Protein AF-A0A8J4GQE4-F1 (afdb_monomer_lite)

Sequence (149 aa):
MATALVYNGGRQLNTNVSEQEFREAEKAYNALELTEVITPQTDVKIIEEMLGVAPGTFDDYAFHMKASPNSCCKGCRRELNWLDVCHTALKVPGHTREFILGTFEGEHGRVLAPPFRHLTCFNCNTVQDSRREHIVRGYNCKGYMCQGG

Structure (mmCIF, N/CA/C/O backbone):
data_AF-A0A8J4GQE4-F1
#
_entry.id   AF-A0A8J4GQE4-F1
#
loop_
_atom_site.group_PDB
_atom_site.id
_atom_site.type_symbol
_atom_site.label_atom_id
_atom_site.label_alt_id
_atom_site.label_comp_id
_atom_site.label_asym_id
_atom_site.label_entity_id
_atom_site.label_seq_id
_atom_site.pdbx_PDB_ins_code
_atom_site.Cartn_x
_atom_site.Cartn_y
_atom_site.Cartn_z
_atom_site.occupancy
_atom_site.B_iso_or_equiv
_atom_site.auth_seq_id
_atom_site.auth_comp_id
_atom_site.auth_asym_id
_atom_site.auth_atom_id
_atom_site.pdbx_PDB_model_num
ATOM 1 N N . MET A 1 1 ? 16.915 9.651 -25.283 1.00 26.58 1 MET A N 1
ATOM 2 C CA . MET A 1 1 ? 16.294 8.319 -25.443 1.00 26.58 1 MET A CA 1
ATOM 3 C C . MET A 1 1 ? 16.202 7.707 -24.057 1.00 26.58 1 MET A C 1
ATOM 5 O O . MET A 1 1 ? 17.231 7.589 -23.409 1.00 26.58 1 MET A O 1
ATOM 9 N N . ALA A 1 2 ? 14.988 7.466 -23.561 1.00 25.66 2 ALA A N 1
ATOM 10 C CA . ALA A 1 2 ? 14.751 6.989 -22.201 1.00 25.66 2 ALA A CA 1
ATOM 11 C C . ALA A 1 2 ? 15.112 5.501 -22.112 1.00 25.66 2 ALA A C 1
ATOM 13 O O . ALA A 1 2 ? 14.411 4.650 -22.658 1.00 25.66 2 ALA A O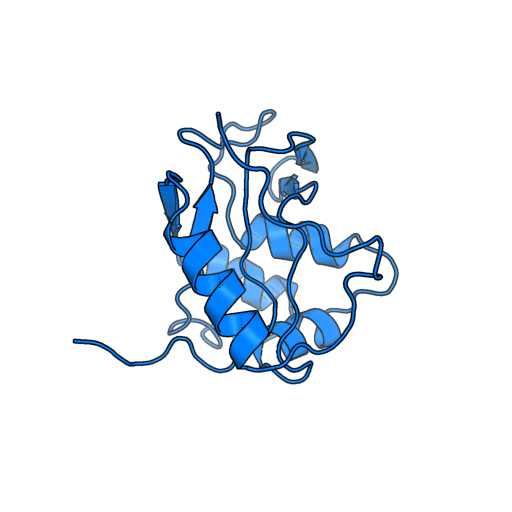 1
ATOM 14 N N . THR A 1 3 ? 16.246 5.208 -21.481 1.00 22.56 3 THR A N 1
ATOM 15 C CA . THR A 1 3 ? 16.713 3.845 -21.239 1.00 22.56 3 THR A CA 1
ATOM 16 C C . THR A 1 3 ? 15.742 3.167 -20.284 1.00 22.56 3 THR A C 1
ATOM 18 O O . THR A 1 3 ? 15.607 3.567 -19.129 1.00 22.56 3 THR A O 1
ATOM 21 N N . ALA A 1 4 ? 15.038 2.164 -20.807 1.00 24.20 4 ALA A N 1
ATOM 22 C CA . ALA A 1 4 ? 14.211 1.247 -20.049 1.00 24.20 4 ALA A CA 1
ATOM 23 C C . ALA A 1 4 ? 15.014 0.718 -18.854 1.00 24.20 4 ALA A C 1
ATOM 25 O O . ALA A 1 4 ? 16.070 0.107 -19.029 1.00 24.20 4 ALA A O 1
ATOM 26 N N . LEU A 1 5 ? 14.525 0.994 -17.646 1.00 28.64 5 LEU A N 1
ATOM 27 C CA . LEU A 1 5 ? 15.081 0.431 -16.426 1.00 28.64 5 LEU A CA 1
ATOM 28 C C . LEU A 1 5 ? 15.003 -1.093 -16.528 1.00 28.64 5 LEU A C 1
ATOM 30 O O . LEU A 1 5 ? 13.926 -1.672 -16.671 1.00 28.64 5 LEU A O 1
ATOM 34 N N . VAL A 1 6 ? 16.197 -1.675 -16.528 1.00 27.95 6 VAL A N 1
ATOM 35 C CA . VAL A 1 6 ? 16.573 -3.086 -16.507 1.00 27.95 6 VAL A CA 1
ATOM 36 C C . VAL A 1 6 ? 15.486 -3.967 -15.879 1.00 27.95 6 VAL A C 1
ATOM 38 O O . VAL A 1 6 ? 15.429 -4.160 -14.669 1.00 27.95 6 VAL A O 1
ATOM 41 N N . TYR A 1 7 ? 14.635 -4.548 -16.728 1.00 35.97 7 TYR A N 1
ATOM 42 C CA . TYR A 1 7 ? 13.938 -5.786 -16.401 1.00 35.97 7 TYR A CA 1
ATOM 43 C C . TYR A 1 7 ? 14.963 -6.900 -16.568 1.00 35.97 7 TYR A C 1
ATOM 45 O O . TYR A 1 7 ? 15.331 -7.258 -17.688 1.00 35.97 7 TYR A O 1
ATOM 53 N N . ASN A 1 8 ? 15.472 -7.413 -15.454 1.00 34.09 8 ASN A N 1
ATOM 54 C CA . ASN A 1 8 ? 16.465 -8.473 -15.465 1.00 34.09 8 ASN A CA 1
ATOM 55 C C . ASN A 1 8 ? 15.809 -9.802 -15.905 1.00 34.09 8 ASN A C 1
ATOM 57 O O . ASN A 1 8 ? 15.311 -10.579 -15.093 1.00 34.09 8 ASN A O 1
ATOM 61 N N . GLY A 1 9 ? 15.747 -10.026 -17.221 1.00 30.78 9 GLY A N 1
ATOM 62 C CA . GLY A 1 9 ? 15.786 -11.356 -17.839 1.00 30.78 9 GLY A CA 1
ATOM 63 C C . GLY A 1 9 ? 14.700 -12.369 -17.460 1.00 30.78 9 GLY A C 1
ATOM 64 O O . GLY A 1 9 ? 15.003 -13.555 -17.395 1.00 30.78 9 GLY A O 1
ATOM 65 N N . GLY A 1 10 ? 13.455 -11.957 -17.205 1.00 30.02 10 GLY A N 1
ATOM 66 C CA . GLY A 1 10 ? 12.355 -12.915 -17.007 1.00 30.02 10 GLY A CA 1
ATOM 67 C C . GLY A 1 10 ? 12.439 -13.746 -15.718 1.00 30.02 10 GLY A C 1
ATOM 68 O O . GLY A 1 10 ? 11.793 -14.789 -15.626 1.00 30.02 10 GLY A O 1
ATOM 69 N N . ARG A 1 11 ? 13.204 -13.304 -14.709 1.00 34.53 11 ARG A N 1
ATOM 70 C CA . ARG A 1 11 ? 13.188 -13.930 -13.379 1.00 34.53 11 ARG A CA 1
ATOM 71 C C . ARG A 1 11 ? 11.886 -13.607 -12.641 1.00 34.53 11 ARG A C 1
ATOM 73 O O . ARG A 1 11 ? 11.468 -12.455 -12.565 1.00 34.53 11 ARG A O 1
ATOM 80 N N . GLN A 1 12 ? 11.256 -14.647 -12.095 1.00 35.00 12 GLN A N 1
ATOM 81 C CA . GLN A 1 12 ? 10.099 -14.548 -11.205 1.00 35.00 12 GLN A CA 1
ATOM 82 C C . GLN A 1 12 ? 10.417 -13.613 -10.025 1.00 35.00 12 GLN A C 1
ATOM 84 O O . GLN A 1 12 ? 11.419 -13.789 -9.338 1.00 35.00 12 GLN A O 1
ATOM 89 N N . LEU A 1 13 ? 9.539 -12.638 -9.788 1.00 43.75 13 LEU A N 1
ATOM 90 C CA . LEU A 1 13 ? 9.683 -11.502 -8.861 1.00 43.75 13 LEU A CA 1
ATOM 91 C C . LEU A 1 13 ? 9.567 -11.870 -7.362 1.00 43.75 13 LEU A C 1
ATOM 93 O O . LEU A 1 13 ? 9.277 -11.014 -6.533 1.00 43.75 13 LEU A O 1
ATOM 97 N N . ASN A 1 14 ? 9.796 -13.140 -7.017 1.00 48.84 14 ASN A N 1
ATOM 98 C CA . ASN A 1 14 ? 9.625 -13.705 -5.675 1.00 48.84 14 ASN A CA 1
ATOM 99 C C . ASN A 1 14 ? 10.948 -14.263 -5.129 1.00 48.84 14 ASN A C 1
ATOM 101 O O . ASN A 1 14 ? 10.982 -15.343 -4.543 1.00 48.84 14 ASN A O 1
ATOM 105 N N . THR A 1 15 ? 12.061 -13.571 -5.360 1.00 54.50 15 THR A N 1
ATOM 106 C CA . THR A 1 15 ? 13.352 -13.954 -4.781 1.00 54.50 15 THR A CA 1
ATOM 107 C C . THR A 1 15 ? 13.843 -12.850 -3.869 1.00 54.50 15 THR A C 1
ATOM 109 O O . THR A 1 15 ? 13.855 -11.686 -4.268 1.00 54.50 15 THR A O 1
ATOM 112 N N . ASN A 1 16 ? 14.273 -13.233 -2.667 1.00 64.88 16 ASN A N 1
ATOM 113 C CA . ASN A 1 16 ? 15.075 -12.372 -1.810 1.00 64.88 16 ASN A CA 1
ATOM 114 C C . ASN A 1 16 ? 16.227 -11.779 -2.627 1.00 64.88 16 ASN A C 1
ATOM 116 O O . ASN A 1 16 ? 16.984 -12.524 -3.251 1.00 64.88 16 ASN A O 1
ATOM 120 N N . VAL A 1 17 ? 16.330 -10.453 -2.642 1.00 69.06 17 VAL A N 1
ATOM 121 C CA . VAL A 1 17 ? 17.426 -9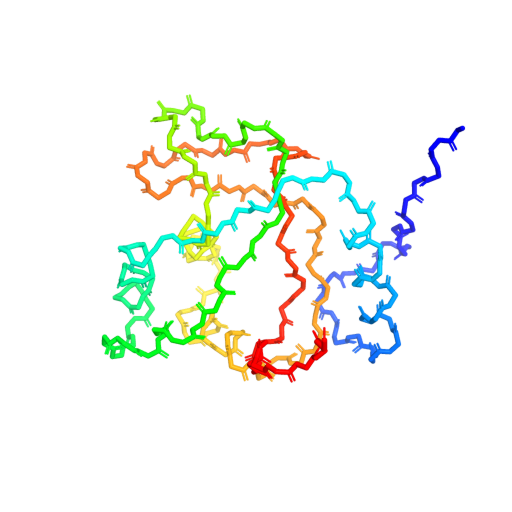.736 -3.293 1.00 69.06 17 VAL A CA 1
ATOM 122 C C . VAL A 1 17 ? 18.494 -9.363 -2.274 1.00 69.06 17 VAL A C 1
ATOM 124 O O . VAL A 1 17 ? 18.224 -9.201 -1.078 1.00 69.06 17 VAL A O 1
ATOM 127 N N . SER A 1 18 ? 19.725 -9.209 -2.748 1.00 79.94 18 SER A N 1
ATOM 128 C CA . SER A 1 18 ? 20.813 -8.673 -1.937 1.00 79.94 18 SER A CA 1
ATOM 129 C C . SER A 1 18 ? 20.534 -7.224 -1.514 1.00 79.94 18 SER A C 1
ATOM 131 O O . SER A 1 18 ? 19.728 -6.506 -2.110 1.00 79.94 18 SER A O 1
ATOM 133 N N . GLU A 1 19 ? 21.232 -6.756 -0.478 1.00 80.12 19 GLU A N 1
ATOM 134 C CA . GLU A 1 19 ? 21.146 -5.353 -0.059 1.00 80.12 19 GLU A CA 1
ATOM 135 C C . GLU A 1 19 ? 21.577 -4.390 -1.173 1.00 80.12 19 GLU A C 1
ATOM 137 O O . GLU A 1 19 ? 20.963 -3.338 -1.341 1.00 80.12 19 GLU A O 1
ATOM 142 N N . GLN A 1 20 ? 22.595 -4.758 -1.956 1.00 81.56 20 GLN A N 1
ATOM 143 C CA . GLN A 1 20 ? 23.059 -3.946 -3.075 1.00 81.56 20 GLN A CA 1
ATOM 144 C C . GLN A 1 20 ? 21.970 -3.799 -4.146 1.00 81.56 20 GLN A C 1
ATOM 146 O O . GLN A 1 20 ? 21.644 -2.675 -4.520 1.00 81.56 20 GLN A O 1
ATOM 151 N N . GLU A 1 21 ? 21.358 -4.905 -4.579 1.00 78.19 21 GLU A N 1
ATOM 152 C CA . GLU A 1 21 ? 20.256 -4.878 -5.553 1.00 78.19 21 GLU A CA 1
ATOM 153 C C . GLU A 1 21 ? 19.076 -4.041 -5.041 1.00 78.19 21 GLU A C 1
ATOM 155 O O . GLU A 1 21 ? 18.473 -3.272 -5.791 1.00 78.19 21 GLU A O 1
ATOM 160 N N . PHE A 1 22 ? 18.769 -4.135 -3.744 1.00 75.38 22 PHE A N 1
ATOM 161 C CA . PHE A 1 22 ? 17.719 -3.327 -3.132 1.00 75.38 22 PHE A CA 1
ATOM 162 C C . PHE A 1 22 ? 18.051 -1.828 -3.128 1.00 75.38 22 PHE A C 1
ATOM 164 O O . PHE A 1 22 ? 17.185 -1.019 -3.454 1.00 75.38 22 PHE A O 1
ATOM 171 N N . ARG A 1 23 ? 19.294 -1.446 -2.803 1.00 77.38 23 ARG A N 1
ATOM 172 C CA . ARG A 1 23 ? 19.761 -0.045 -2.836 1.00 77.38 23 ARG A CA 1
ATOM 173 C C . ARG A 1 23 ? 19.761 0.526 -4.255 1.00 77.38 23 ARG A C 1
ATOM 175 O O . ARG A 1 23 ? 19.406 1.686 -4.458 1.00 77.38 23 ARG A O 1
ATOM 182 N N . GLU A 1 24 ? 20.139 -0.271 -5.249 1.00 79.81 24 GLU A N 1
ATOM 183 C CA . GLU A 1 24 ? 20.103 0.135 -6.658 1.00 79.81 24 GLU A CA 1
ATOM 184 C C . GLU A 1 24 ? 18.662 0.365 -7.135 1.00 79.81 24 GLU A C 1
ATOM 186 O O . GLU A 1 24 ? 18.364 1.399 -7.743 1.00 79.81 24 GLU A O 1
ATOM 191 N N . ALA A 1 25 ? 17.748 -0.545 -6.790 1.00 74.94 25 ALA A N 1
ATOM 192 C CA . ALA A 1 25 ? 16.326 -0.390 -7.075 1.00 74.94 25 ALA A CA 1
ATOM 193 C C . ALA A 1 25 ? 15.710 0.809 -6.334 1.00 74.94 25 ALA A C 1
ATOM 195 O O . ALA A 1 25 ? 14.899 1.536 -6.906 1.00 74.94 25 ALA A O 1
ATOM 196 N N . GLU A 1 26 ? 16.123 1.061 -5.091 1.00 74.44 26 GLU A N 1
ATOM 197 C CA . GLU A 1 26 ? 15.723 2.243 -4.329 1.00 74.44 26 GLU A CA 1
ATOM 198 C C . GLU A 1 26 ? 16.182 3.532 -5.010 1.00 74.44 26 GLU A C 1
ATOM 200 O O . GLU A 1 26 ? 15.388 4.456 -5.181 1.00 74.44 26 GLU A O 1
ATOM 205 N N . LYS A 1 27 ? 17.444 3.602 -5.443 1.00 79.38 27 LYS A N 1
ATOM 206 C CA . LYS A 1 27 ? 17.955 4.766 -6.171 1.00 79.38 27 LYS A CA 1
ATOM 207 C C . LYS A 1 27 ? 17.145 5.014 -7.445 1.00 79.38 27 LYS A C 1
ATOM 209 O O . LYS A 1 27 ? 16.790 6.158 -7.723 1.00 79.38 27 LYS A O 1
ATOM 214 N N . ALA A 1 28 ? 16.822 3.955 -8.189 1.00 76.50 28 ALA A N 1
ATOM 215 C CA . ALA A 1 28 ? 15.985 4.047 -9.381 1.00 76.50 28 ALA A CA 1
ATOM 216 C C . ALA A 1 28 ? 14.566 4.537 -9.053 1.00 76.50 28 ALA A C 1
ATOM 218 O O . ALA A 1 28 ? 14.080 5.446 -9.716 1.00 76.50 28 ALA A O 1
ATOM 219 N N . TYR A 1 29 ? 13.933 3.998 -8.007 1.00 76.00 29 TYR A N 1
ATOM 220 C CA . TYR A 1 29 ? 12.617 4.424 -7.520 1.00 76.00 29 TYR A CA 1
ATOM 221 C C . TYR A 1 29 ? 12.606 5.896 -7.079 1.00 76.00 29 TYR A C 1
ATOM 223 O O . TYR A 1 29 ? 11.697 6.661 -7.415 1.00 76.00 29 TYR A O 1
ATOM 231 N N . ASN A 1 30 ? 13.641 6.327 -6.357 1.00 76.56 30 ASN A N 1
ATOM 232 C CA . ASN A 1 30 ? 13.775 7.699 -5.881 1.00 76.56 30 ASN A CA 1
ATOM 233 C C . ASN A 1 30 ? 13.987 8.694 -7.028 1.00 76.56 30 ASN A C 1
ATOM 235 O O . ASN A 1 30 ? 13.451 9.795 -6.953 1.00 76.56 30 ASN A O 1
ATOM 239 N N . ALA A 1 31 ? 14.654 8.281 -8.108 1.00 80.50 31 ALA A N 1
ATOM 240 C CA . ALA A 1 31 ? 14.855 9.089 -9.310 1.00 80.50 31 ALA A CA 1
ATOM 241 C C . ALA A 1 31 ? 13.600 9.251 -10.193 1.00 80.50 31 ALA A C 1
ATOM 243 O O . ALA A 1 31 ? 13.632 10.024 -11.148 1.00 80.50 31 ALA A O 1
ATOM 244 N N . LEU A 1 32 ? 12.503 8.535 -9.915 1.00 76.38 32 LEU A N 1
ATOM 245 C CA . LEU A 1 32 ? 11.260 8.686 -10.673 1.00 76.38 32 LEU A CA 1
ATOM 246 C C . LEU A 1 32 ? 10.565 10.013 -10.349 1.00 76.38 32 LEU A C 1
ATOM 248 O O . LEU A 1 32 ? 10.320 10.316 -9.176 1.00 76.38 32 LEU A O 1
ATOM 252 N N . GLU A 1 33 ? 10.178 10.733 -11.403 1.00 80.75 33 GLU A N 1
ATOM 253 C CA . GLU A 1 33 ? 9.373 11.961 -11.367 1.00 80.75 33 GLU A CA 1
ATOM 254 C C . GLU A 1 33 ? 7.894 11.640 -11.086 1.00 80.75 33 GLU A C 1
ATOM 256 O O . GLU A 1 33 ? 7.019 11.762 -11.942 1.00 80.75 33 GLU A O 1
ATOM 261 N N . LEU A 1 34 ? 7.626 11.156 -9.875 1.00 81.56 34 LEU A N 1
ATOM 262 C CA . LEU A 1 34 ? 6.299 10.795 -9.380 1.00 81.56 34 LEU A CA 1
ATOM 263 C C . LEU A 1 34 ? 5.976 11.594 -8.120 1.00 81.56 34 LEU A C 1
ATOM 265 O O . LEU A 1 34 ? 6.872 11.993 -7.377 1.00 81.56 34 LEU A O 1
ATOM 269 N N . THR A 1 35 ? 4.687 11.794 -7.870 1.00 82.62 35 THR A N 1
ATOM 270 C CA . THR A 1 35 ? 4.190 12.449 -6.662 1.00 82.62 35 THR A CA 1
ATOM 271 C C . THR A 1 35 ? 4.199 11.461 -5.504 1.00 82.62 35 THR A C 1
ATOM 273 O O . THR A 1 35 ? 3.813 10.302 -5.662 1.00 82.62 35 THR A O 1
ATOM 276 N N . GLU A 1 36 ? 4.648 11.913 -4.338 1.00 84.81 36 GLU A N 1
ATOM 277 C CA . GLU A 1 36 ? 4.520 11.147 -3.104 1.00 84.81 36 GLU A CA 1
ATOM 278 C C . GLU A 1 36 ? 3.076 11.217 -2.600 1.00 84.81 36 GLU A C 1
ATOM 280 O O . GLU A 1 36 ? 2.501 12.296 -2.478 1.00 84.81 36 GLU A O 1
ATOM 285 N N . VAL A 1 37 ? 2.498 10.053 -2.324 1.00 86.06 37 VAL A N 1
ATOM 286 C CA . VAL A 1 37 ? 1.175 9.895 -1.727 1.00 86.06 37 VAL A CA 1
ATOM 287 C C . VAL A 1 37 ? 1.362 9.315 -0.337 1.00 86.06 37 VAL A C 1
ATOM 289 O O . VAL A 1 37 ? 1.958 8.246 -0.166 1.00 86.06 37 VAL A O 1
ATOM 292 N N . ILE A 1 38 ? 0.838 10.032 0.651 1.00 88.38 38 ILE A N 1
ATOM 293 C CA . ILE A 1 38 ? 0.873 9.651 2.059 1.00 88.38 38 ILE A CA 1
ATOM 294 C C . ILE A 1 38 ? -0.493 9.081 2.415 1.00 88.38 38 ILE A C 1
ATOM 296 O O . ILE A 1 38 ? -1.524 9.698 2.154 1.00 88.38 38 ILE A O 1
ATOM 300 N N . THR A 1 39 ? -0.510 7.897 3.020 1.00 90.44 39 THR A N 1
ATOM 301 C CA . THR A 1 39 ? -1.765 7.282 3.466 1.00 90.44 39 THR A CA 1
ATOM 302 C C . THR A 1 39 ? -2.287 8.031 4.694 1.00 90.44 39 THR A C 1
ATOM 304 O O . THR A 1 39 ? -1.574 8.100 5.697 1.00 90.44 39 THR A O 1
ATOM 307 N N . PRO A 1 40 ? -3.504 8.605 4.653 1.00 93.19 40 PRO A N 1
ATOM 308 C CA . PRO A 1 40 ? -4.063 9.316 5.795 1.00 93.19 40 PRO A CA 1
ATOM 309 C C . PRO A 1 40 ? -4.241 8.395 7.004 1.00 93.19 40 PRO A C 1
ATOM 311 O O . PRO A 1 40 ? -4.583 7.226 6.851 1.00 93.19 40 PRO A O 1
ATOM 314 N N . GLN A 1 41 ? -4.123 8.940 8.215 1.00 94.00 41 GLN A N 1
ATOM 315 C CA . GLN A 1 41 ? -4.284 8.163 9.454 1.00 94.00 41 GLN A CA 1
ATOM 316 C C . GLN A 1 41 ? -5.662 7.493 9.591 1.00 94.00 41 GLN A C 1
ATOM 318 O O . GLN A 1 41 ? -5.794 6.436 10.200 1.00 94.00 41 GLN A O 1
ATOM 323 N N . THR A 1 42 ? -6.707 8.066 8.990 1.00 95.62 42 THR A N 1
ATOM 324 C CA . THR A 1 42 ? -8.025 7.414 8.917 1.00 95.62 42 THR A CA 1
ATOM 325 C C . THR A 1 42 ? -7.978 6.105 8.136 1.00 95.62 42 THR A C 1
ATOM 327 O O . THR A 1 42 ? -8.638 5.148 8.520 1.00 95.62 42 THR A O 1
ATOM 330 N N . ASP A 1 43 ? -7.178 6.049 7.074 1.00 95.75 43 ASP A N 1
ATOM 331 C CA . ASP A 1 43 ? -7.022 4.863 6.239 1.00 95.75 43 ASP A CA 1
ATOM 332 C C . ASP A 1 43 ? -6.080 3.847 6.892 1.00 95.75 43 ASP A C 1
ATOM 334 O O . ASP A 1 43 ? -6.313 2.648 6.771 1.00 95.75 43 ASP A O 1
ATOM 338 N N . VAL A 1 44 ? -5.072 4.308 7.643 1.00 94.31 44 VAL A N 1
ATOM 339 C CA . VAL A 1 44 ? -4.197 3.441 8.453 1.00 94.31 44 VAL A CA 1
ATOM 340 C C . VAL A 1 44 ? -5.012 2.617 9.448 1.00 94.31 44 VAL A C 1
ATOM 342 O O . VAL A 1 44 ? -4.856 1.402 9.499 1.00 94.31 44 VAL A O 1
ATOM 345 N N . LYS A 1 45 ? -5.965 3.235 10.151 1.00 96.00 45 LYS A N 1
ATOM 346 C CA . LYS A 1 45 ? -6.860 2.521 11.079 1.00 96.00 45 LYS A CA 1
ATOM 347 C C . LYS A 1 45 ? -7.689 1.436 10.391 1.00 96.00 45 LYS A C 1
ATOM 349 O O . LYS A 1 45 ? -7.912 0.370 10.956 1.00 96.00 45 LYS A O 1
ATOM 354 N N . ILE A 1 46 ? -8.115 1.682 9.151 1.00 97.31 46 ILE A N 1
ATOM 355 C CA . ILE A 1 46 ? -8.827 0.679 8.348 1.00 97.31 46 ILE A CA 1
ATOM 356 C C . ILE A 1 46 ? -7.875 -0.458 7.953 1.00 97.31 46 ILE A C 1
ATOM 358 O O . ILE A 1 46 ? -8.285 -1.614 7.950 1.00 97.31 46 ILE A O 1
ATOM 362 N N . ILE A 1 47 ? -6.607 -0.163 7.640 1.00 95.25 47 ILE A N 1
ATOM 363 C CA . ILE A 1 47 ? -5.590 -1.194 7.378 1.00 95.25 47 ILE A CA 1
ATOM 364 C C . ILE A 1 47 ? -5.382 -2.072 8.618 1.00 95.25 47 ILE A C 1
ATOM 366 O O . ILE A 1 47 ? -5.355 -3.293 8.488 1.00 95.25 47 ILE A O 1
ATOM 370 N N . GLU A 1 48 ? -5.278 -1.483 9.810 1.00 95.25 48 GLU A N 1
ATOM 371 C CA . GLU A 1 48 ? -5.126 -2.233 11.064 1.00 95.25 48 GLU A CA 1
ATOM 372 C C . GLU A 1 48 ? -6.285 -3.207 11.291 1.00 95.25 48 GLU A C 1
ATOM 374 O O . GLU A 1 48 ? -6.064 -4.402 11.498 1.00 95.25 48 GLU A O 1
ATOM 379 N N . GLU A 1 49 ? -7.521 -2.719 11.159 1.00 97.25 49 GLU A N 1
ATOM 380 C CA . GLU A 1 49 ? -8.728 -3.544 11.253 1.00 97.25 49 GLU A CA 1
ATOM 381 C C . GLU A 1 49 ? -8.748 -4.641 10.176 1.00 97.25 49 GLU A C 1
ATOM 383 O O . GLU A 1 49 ? -9.010 -5.811 10.460 1.00 97.25 49 GLU A O 1
ATOM 388 N N . MET A 1 50 ? -8.417 -4.282 8.933 1.00 96.19 50 MET A N 1
ATOM 389 C CA . MET A 1 50 ? -8.392 -5.190 7.787 1.00 96.19 50 MET A CA 1
ATOM 390 C C . MET A 1 50 ? -7.401 -6.346 7.982 1.00 96.19 50 MET A C 1
ATOM 392 O O . MET A 1 50 ? -7.687 -7.481 7.575 1.00 96.19 50 MET A O 1
ATOM 396 N N . LEU A 1 51 ? -6.256 -6.067 8.607 1.00 94.00 51 LEU A N 1
ATOM 397 C CA . LEU A 1 51 ? -5.209 -7.044 8.898 1.00 94.00 51 LEU A CA 1
ATOM 398 C C . LEU A 1 51 ? -5.384 -7.735 10.256 1.00 94.00 51 LEU A C 1
ATOM 400 O O . LEU A 1 51 ? -4.721 -8.737 10.503 1.00 94.00 51 LEU A O 1
ATOM 404 N N . GLY A 1 52 ? -6.318 -7.277 11.090 1.00 95.12 52 GLY A N 1
ATOM 405 C CA . GLY A 1 52 ? -6.615 -7.882 12.386 1.00 95.12 52 GLY A CA 1
ATOM 406 C C . GLY A 1 52 ? -5.555 -7.604 13.453 1.00 95.12 52 GLY A C 1
ATOM 407 O O . GLY A 1 52 ? -5.378 -8.427 14.351 1.00 95.12 52 GLY A O 1
ATOM 408 N N . VAL A 1 53 ? -4.850 -6.474 13.359 1.00 94.50 53 VAL A N 1
ATOM 409 C CA . VAL A 1 53 ? -3.905 -6.016 14.391 1.00 94.50 53 VAL A CA 1
ATOM 410 C C . VAL A 1 53 ? -4.575 -5.042 15.357 1.00 94.50 53 VAL A C 1
ATOM 412 O O . VAL A 1 53 ? -5.662 -4.524 15.097 1.00 94.50 53 VAL A O 1
ATOM 415 N N . ALA A 1 54 ? -3.944 -4.813 16.509 1.00 94.94 54 ALA A N 1
ATOM 416 C CA . ALA A 1 54 ? -4.461 -3.873 17.495 1.00 94.94 54 ALA A CA 1
ATOM 417 C C . ALA A 1 54 ? -4.484 -2.438 16.927 1.00 94.94 54 ALA A C 1
ATOM 419 O O . ALA A 1 54 ? -3.542 -2.057 16.227 1.00 94.94 54 ALA A O 1
ATOM 420 N N . PRO A 1 55 ? -5.502 -1.619 17.250 1.00 95.25 55 PRO A N 1
ATOM 421 C CA . PRO A 1 55 ? -5.499 -0.207 16.884 1.00 95.25 55 PRO A CA 1
ATOM 422 C C . PRO A 1 55 ? -4.238 0.507 17.386 1.00 95.25 55 PRO A C 1
ATOM 424 O O . PRO A 1 55 ? -3.861 0.339 18.548 1.00 95.25 55 PRO A O 1
ATOM 427 N N . GLY A 1 56 ? -3.610 1.300 16.522 1.00 92.00 56 GLY A N 1
ATOM 428 C CA . GLY A 1 56 ? -2.369 2.024 16.798 1.00 92.00 56 GLY A CA 1
ATOM 429 C C . GLY A 1 56 ? -1.082 1.212 16.612 1.00 92.00 56 GLY A C 1
ATOM 430 O O . GLY A 1 56 ? 0.005 1.734 16.850 1.00 92.00 56 GLY A O 1
ATOM 431 N N . THR A 1 57 ? -1.164 -0.044 16.153 1.00 91.25 57 THR A N 1
ATOM 432 C CA . THR A 1 57 ? 0.016 -0.842 15.754 1.00 91.25 57 THR A CA 1
ATOM 433 C C . THR A 1 57 ? 0.863 -0.121 14.698 1.00 91.25 57 THR A C 1
ATOM 435 O O . THR A 1 57 ? 2.084 -0.283 14.660 1.00 91.25 57 THR A O 1
ATOM 438 N N . PHE A 1 58 ? 0.229 0.688 13.849 1.00 89.69 58 PHE A N 1
ATOM 439 C CA . PHE A 1 58 ? 0.851 1.393 12.740 1.00 89.69 58 PHE A CA 1
ATOM 440 C C . PHE A 1 58 ? 0.837 2.924 12.869 1.00 89.69 58 PHE A C 1
ATOM 442 O O . PHE A 1 58 ? 1.131 3.602 11.886 1.00 89.69 58 PHE A O 1
ATOM 449 N N . ASP A 1 59 ? 0.557 3.493 14.045 1.00 85.94 59 ASP A N 1
ATOM 450 C CA . ASP A 1 59 ? 0.497 4.958 14.217 1.00 85.94 59 ASP A CA 1
ATOM 451 C C . ASP A 1 59 ? 1.821 5.649 13.823 1.00 85.94 59 ASP A C 1
ATOM 453 O O . ASP A 1 59 ? 1.814 6.709 13.190 1.00 85.94 59 ASP A O 1
ATOM 457 N N . ASP A 1 60 ? 2.953 4.999 14.112 1.00 82.44 60 ASP A N 1
ATOM 458 C CA . ASP A 1 60 ? 4.300 5.476 13.768 1.00 82.44 60 ASP A CA 1
ATOM 459 C C . ASP A 1 60 ? 4.768 5.040 12.360 1.00 82.44 60 ASP A C 1
ATOM 461 O O . ASP A 1 60 ? 5.886 5.355 11.940 1.00 82.44 60 ASP A O 1
ATOM 465 N N . TYR A 1 61 ? 3.944 4.299 11.605 1.00 79.19 61 TYR A N 1
ATOM 466 C CA . TYR A 1 61 ? 4.295 3.847 10.258 1.00 79.19 61 TYR A CA 1
ATOM 467 C C . TYR A 1 61 ? 3.974 4.905 9.201 1.00 79.19 61 TYR A C 1
ATOM 469 O O . TYR A 1 61 ? 2.827 5.243 8.909 1.00 79.19 61 TYR A O 1
ATOM 477 N N . ALA A 1 62 ? 5.026 5.359 8.526 1.00 77.38 62 ALA A N 1
ATOM 478 C CA . ALA A 1 62 ? 4.936 6.229 7.365 1.00 77.38 62 ALA A CA 1
ATOM 479 C C . ALA A 1 62 ? 4.595 5.423 6.092 1.00 77.38 62 ALA A C 1
ATOM 481 O O . ALA A 1 62 ? 5.474 4.982 5.347 1.00 77.38 62 ALA A O 1
ATOM 482 N N . PHE A 1 63 ? 3.303 5.225 5.815 1.00 80.88 63 PHE A N 1
ATOM 483 C CA . PHE A 1 63 ? 2.823 4.555 4.597 1.00 80.88 63 PHE A CA 1
ATOM 484 C C . PHE A 1 63 ? 2.887 5.466 3.368 1.00 80.88 63 PHE A C 1
ATOM 486 O O . PHE A 1 63 ? 1.905 6.119 2.994 1.00 80.88 63 PHE A O 1
ATOM 493 N N . HIS A 1 64 ? 4.055 5.489 2.731 1.00 81.94 64 HIS A N 1
ATOM 494 C CA . HIS A 1 64 ? 4.332 6.310 1.556 1.00 81.94 64 HIS A CA 1
ATOM 495 C C . HIS A 1 64 ? 4.327 5.465 0.285 1.00 81.94 64 HIS A C 1
ATOM 497 O O . HIS A 1 64 ? 4.826 4.335 0.260 1.00 81.94 64 HIS A O 1
ATOM 503 N N . MET A 1 65 ? 3.803 6.019 -0.798 1.00 80.44 65 MET A N 1
ATOM 504 C CA . MET A 1 65 ? 3.927 5.442 -2.131 1.00 80.44 65 MET A CA 1
ATOM 505 C C . MET A 1 65 ? 4.182 6.536 -3.158 1.00 80.44 65 MET A C 1
ATOM 507 O O . MET A 1 65 ? 3.867 7.698 -2.927 1.00 80.44 65 MET A O 1
ATOM 511 N N . LYS A 1 66 ? 4.737 6.170 -4.311 1.00 78.12 66 LYS A N 1
ATOM 512 C CA . LYS A 1 66 ? 4.866 7.089 -5.438 1.00 78.12 66 LYS A CA 1
ATOM 513 C C . LYS A 1 66 ? 3.767 6.814 -6.451 1.00 78.12 66 LYS A C 1
ATOM 515 O O . LYS A 1 66 ? 3.506 5.663 -6.795 1.00 78.12 66 LYS A O 1
ATOM 520 N N . ALA A 1 67 ? 3.139 7.865 -6.949 1.00 79.75 67 ALA A N 1
ATOM 521 C CA . ALA A 1 67 ? 2.059 7.782 -7.916 1.00 79.75 67 ALA A CA 1
ATOM 522 C C . ALA A 1 67 ? 2.240 8.806 -9.037 1.00 79.75 67 ALA A C 1
ATOM 524 O O . ALA A 1 67 ? 2.908 9.827 -8.865 1.00 79.75 67 ALA A O 1
ATOM 525 N N . SER A 1 68 ? 1.642 8.549 -10.202 1.00 78.62 68 SER A N 1
ATOM 526 C CA . SER A 1 68 ? 1.547 9.601 -11.220 1.00 78.62 68 SER A CA 1
ATOM 527 C C . SER A 1 68 ? 0.764 10.799 -10.668 1.00 78.62 68 SER A C 1
ATOM 529 O O . SER A 1 68 ? -0.139 10.613 -9.846 1.00 78.62 68 SER A O 1
ATOM 531 N N . PRO A 1 69 ? 1.044 12.026 -11.140 1.00 72.75 69 PRO A N 1
ATOM 532 C CA . PRO A 1 69 ? 0.237 13.183 -10.781 1.00 72.75 69 PRO A CA 1
ATOM 533 C C . PRO A 1 69 ? -1.250 12.922 -11.051 1.00 72.75 69 PRO A C 1
ATOM 535 O O . PRO A 1 69 ? -1.614 12.441 -12.127 1.00 72.75 69 PRO A O 1
ATOM 538 N N . ASN A 1 70 ? -2.111 13.260 -10.088 1.00 72.44 70 ASN A N 1
ATOM 539 C CA . ASN A 1 70 ? -3.563 13.034 -10.142 1.00 72.44 70 ASN A CA 1
ATOM 540 C C . ASN A 1 70 ? -3.981 11.556 -10.242 1.00 72.44 70 ASN A C 1
ATOM 542 O O . ASN A 1 70 ? -5.022 11.253 -10.840 1.00 72.44 70 ASN A O 1
ATOM 546 N N . SER A 1 71 ? -3.191 10.632 -9.684 1.00 79.12 71 SER A N 1
ATOM 547 C CA . SER A 1 71 ? -3.564 9.218 -9.647 1.00 79.12 71 SER A CA 1
ATOM 548 C C . SER A 1 71 ? -4.699 8.965 -8.653 1.00 79.12 71 SER A C 1
ATOM 550 O O . SER A 1 71 ? -4.515 8.607 -7.490 1.00 79.12 71 SER A O 1
ATOM 552 N N . CYS A 1 72 ? -5.910 9.182 -9.145 1.00 88.38 72 CYS A N 1
ATOM 553 C CA . CYS A 1 72 ? -7.153 8.957 -8.437 1.00 88.38 72 CYS A CA 1
ATOM 554 C C . CYS A 1 72 ? -7.876 7.749 -9.023 1.00 88.38 72 CYS A C 1
ATOM 556 O O . CYS A 1 72 ? -7.824 7.483 -10.226 1.00 88.38 72 CYS A O 1
ATOM 558 N N . CYS A 1 73 ? -8.660 7.081 -8.186 1.00 90.19 73 CYS A N 1
ATOM 559 C CA . CYS A 1 73 ? -9.582 6.050 -8.619 1.00 90.19 73 CYS A CA 1
ATOM 560 C C . CYS A 1 73 ? -10.491 6.559 -9.745 1.00 90.19 73 CYS A C 1
ATOM 562 O O . CYS A 1 73 ? -11.192 7.562 -9.592 1.00 90.19 73 CYS A O 1
ATOM 564 N N . LYS A 1 74 ? -10.558 5.826 -10.858 1.00 89.69 74 LYS A N 1
ATOM 565 C CA . LYS A 1 74 ? -11.435 6.175 -11.988 1.00 89.69 74 LYS A CA 1
ATOM 566 C C . LYS A 1 74 ? -12.926 6.141 -11.647 1.00 89.69 74 LYS A C 1
ATOM 568 O O . LYS A 1 74 ? -13.685 6.884 -12.255 1.00 89.69 74 LYS A O 1
ATOM 573 N N . GLY A 1 75 ? -13.330 5.319 -10.675 1.00 92.94 75 GLY A N 1
ATOM 574 C CA . GLY A 1 75 ? -14.731 5.171 -10.268 1.00 92.94 75 GLY A CA 1
ATOM 575 C C . GLY A 1 75 ? -15.202 6.242 -9.285 1.00 92.94 75 GLY A C 1
ATOM 576 O O . GLY A 1 75 ? -16.218 6.886 -9.514 1.00 92.94 75 GLY A O 1
ATOM 577 N N . CYS A 1 76 ? -14.462 6.454 -8.192 1.00 94.25 76 CYS A N 1
ATOM 578 C CA . CYS A 1 76 ? -14.890 7.346 -7.103 1.00 94.25 76 CYS A CA 1
ATOM 579 C C . CYS A 1 76 ? -13.997 8.575 -6.895 1.00 94.25 76 CYS A C 1
ATOM 581 O O . CYS A 1 76 ? -14.216 9.326 -5.951 1.00 94.25 76 CYS A O 1
ATOM 583 N N . ARG A 1 77 ? -12.976 8.775 -7.740 1.00 93.06 77 ARG A N 1
ATOM 584 C CA . ARG A 1 77 ? -12.037 9.915 -7.707 1.00 93.06 77 ARG A CA 1
ATOM 585 C C . ARG A 1 77 ? -11.209 10.075 -6.426 1.00 93.06 77 ARG A C 1
ATOM 587 O O . ARG A 1 77 ? -10.412 11.002 -6.355 1.00 93.06 77 ARG A O 1
ATOM 594 N N . ARG A 1 78 ? -11.329 9.159 -5.465 1.00 91.56 78 ARG A N 1
ATOM 595 C CA . ARG A 1 78 ? -10.461 9.075 -4.284 1.00 91.56 78 ARG A CA 1
ATOM 596 C C . ARG A 1 78 ? -9.000 8.900 -4.701 1.00 91.56 78 ARG A C 1
ATOM 598 O O . ARG A 1 78 ? -8.729 8.111 -5.607 1.00 91.56 78 ARG A O 1
ATOM 605 N N . GLU A 1 79 ? -8.081 9.601 -4.047 1.00 90.56 79 GLU A N 1
ATOM 606 C CA . GLU A 1 79 ? -6.647 9.320 -4.171 1.00 90.56 79 GLU A CA 1
ATOM 607 C C . GLU A 1 79 ? -6.358 7.897 -3.677 1.00 90.56 79 GLU A C 1
ATOM 609 O O . GLU A 1 79 ? -6.879 7.477 -2.642 1.00 90.56 79 GLU A O 1
ATOM 614 N N . LEU A 1 80 ? -5.601 7.131 -4.462 1.00 89.06 80 LEU A N 1
ATOM 615 C CA . LEU A 1 80 ? -5.283 5.747 -4.120 1.00 89.06 80 LEU A CA 1
ATOM 616 C C . LEU A 1 80 ? -4.003 5.684 -3.295 1.00 89.06 80 LEU A C 1
ATOM 618 O O . LEU A 1 80 ? -3.021 6.346 -3.626 1.00 89.06 80 LEU A O 1
ATOM 622 N N . ASN A 1 81 ? -4.021 4.870 -2.246 1.00 89.25 81 ASN A N 1
ATOM 623 C CA . ASN A 1 81 ? -2.968 4.792 -1.238 1.00 89.25 81 ASN A CA 1
ATOM 624 C C . ASN A 1 81 ? -2.747 3.346 -0.743 1.00 89.25 81 ASN A C 1
ATOM 626 O O . ASN A 1 81 ? -3.220 2.384 -1.360 1.00 89.25 81 ASN A O 1
ATOM 630 N N . TRP A 1 82 ? -2.025 3.160 0.370 1.00 89.38 82 TRP A N 1
ATOM 631 C CA . TRP A 1 82 ? -1.732 1.822 0.898 1.00 89.38 82 TRP A CA 1
ATOM 632 C C . TRP A 1 82 ? -2.970 1.022 1.311 1.00 89.38 82 TRP A C 1
ATOM 634 O O . TRP A 1 82 ? -2.920 -0.207 1.271 1.00 89.38 82 TRP A O 1
ATOM 644 N N . LEU A 1 83 ? -4.098 1.670 1.611 1.00 93.00 83 LEU A N 1
ATOM 645 C CA . LEU A 1 83 ? -5.346 0.958 1.882 1.00 93.00 83 LEU A CA 1
ATOM 646 C C . LEU A 1 83 ? -5.807 0.159 0.656 1.00 93.00 83 LEU A C 1
ATOM 648 O O . LEU A 1 83 ? -6.225 -0.991 0.784 1.00 93.00 83 LEU A O 1
ATOM 652 N N . ASP A 1 84 ? -5.667 0.720 -0.548 1.00 92.00 84 ASP A N 1
ATOM 653 C CA . ASP A 1 84 ? -5.999 0.008 -1.785 1.00 92.00 84 ASP A CA 1
ATOM 654 C C . ASP A 1 84 ? -4.987 -1.103 -2.084 1.00 92.00 84 ASP A C 1
ATOM 656 O O . ASP A 1 84 ? -5.356 -2.140 -2.638 1.00 92.00 84 ASP A O 1
ATOM 660 N N . VAL A 1 85 ? -3.719 -0.925 -1.696 1.00 87.56 85 VAL A N 1
ATOM 661 C CA . VAL A 1 85 ? -2.680 -1.961 -1.814 1.00 87.56 85 VAL A CA 1
ATOM 662 C C . VAL A 1 85 ?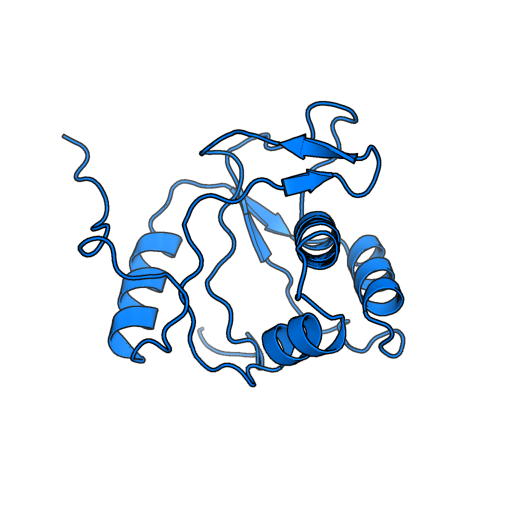 -3.029 -3.164 -0.939 1.00 87.56 85 VAL A C 1
ATOM 664 O O . VAL A 1 85 ? -3.071 -4.283 -1.451 1.00 87.56 85 VAL A O 1
ATOM 667 N N . CYS A 1 86 ? -3.339 -2.945 0.342 1.00 90.00 86 CYS A N 1
ATOM 668 C CA . CYS A 1 86 ? -3.746 -3.999 1.276 1.00 90.00 86 CYS A CA 1
ATOM 669 C C . CYS A 1 86 ? -5.039 -4.689 0.820 1.00 90.00 86 CYS A C 1
ATOM 671 O O . CYS A 1 86 ? -5.091 -5.918 0.740 1.00 90.00 86 CYS A O 1
ATOM 673 N N . HIS A 1 87 ? -6.046 -3.906 0.417 1.00 93.81 87 HIS A N 1
ATOM 674 C CA . HIS A 1 87 ? -7.306 -4.428 -0.124 1.00 93.81 87 HIS A CA 1
ATOM 675 C C . HIS A 1 87 ? -7.089 -5.306 -1.356 1.00 93.81 87 HIS A C 1
ATOM 677 O O . HIS A 1 87 ? -7.691 -6.368 -1.497 1.00 93.81 87 HIS A O 1
ATOM 683 N N . THR A 1 88 ? -6.205 -4.877 -2.256 1.00 89.00 88 THR A N 1
ATOM 684 C CA . THR A 1 88 ? -5.845 -5.650 -3.447 1.00 89.00 88 THR A CA 1
ATOM 685 C C . THR A 1 88 ? -5.112 -6.928 -3.069 1.00 89.00 88 THR A C 1
ATOM 687 O O . THR A 1 88 ? -5.435 -7.987 -3.601 1.00 89.00 88 THR A O 1
ATOM 690 N N . ALA A 1 89 ? -4.141 -6.845 -2.157 1.00 85.44 89 ALA A N 1
ATOM 691 C CA . ALA A 1 89 ? -3.352 -7.991 -1.731 1.00 85.44 89 ALA A CA 1
ATOM 692 C C . ALA A 1 89 ? -4.244 -9.093 -1.151 1.00 85.44 89 ALA A C 1
ATOM 694 O O . ALA A 1 89 ? -4.074 -10.242 -1.535 1.00 85.44 89 ALA A O 1
ATOM 695 N N . LEU A 1 90 ? -5.246 -8.748 -0.340 1.00 87.94 90 LEU A N 1
ATOM 696 C CA . LEU A 1 90 ? -6.194 -9.714 0.229 1.00 87.94 90 LEU A CA 1
ATOM 697 C C . LEU A 1 90 ? -7.118 -10.383 -0.798 1.00 87.94 90 LEU A C 1
ATOM 699 O O . LEU A 1 90 ? -7.718 -11.414 -0.504 1.00 87.94 90 LEU A O 1
ATOM 703 N N . LYS A 1 91 ? -7.246 -9.825 -2.005 1.00 86.25 91 LYS A N 1
ATOM 704 C CA . LYS A 1 91 ? -7.995 -10.452 -3.105 1.00 86.25 91 LYS A CA 1
ATOM 705 C C . LYS A 1 91 ? -7.162 -11.452 -3.902 1.00 86.25 91 LYS A C 1
ATOM 707 O O . LYS A 1 91 ? -7.722 -12.179 -4.720 1.00 86.25 91 LYS A O 1
ATOM 712 N N . VAL A 1 92 ? -5.844 -11.482 -3.706 1.00 80.31 92 VAL A N 1
ATOM 713 C CA . VAL A 1 92 ? -4.954 -12.414 -4.402 1.00 80.31 92 VAL A CA 1
ATOM 714 C C . VAL A 1 92 ? -5.011 -13.776 -3.704 1.00 80.31 92 VAL A C 1
ATOM 716 O O . VAL A 1 92 ? -4.708 -13.859 -2.512 1.00 80.31 92 VAL A O 1
ATOM 719 N N . PRO A 1 93 ? -5.359 -14.866 -4.414 1.00 79.44 93 PRO A N 1
ATOM 720 C CA . PRO A 1 93 ? -5.339 -16.202 -3.831 1.00 79.44 93 PRO A CA 1
ATOM 721 C C . PRO A 1 93 ? -3.968 -16.535 -3.230 1.00 79.44 93 PRO A C 1
ATOM 723 O O . PRO A 1 93 ? -2.944 -16.409 -3.898 1.00 79.44 93 PRO A O 1
ATOM 726 N N . GLY A 1 94 ? -3.956 -16.968 -1.968 1.00 76.44 94 GLY A N 1
ATOM 727 C CA . GLY A 1 94 ? -2.736 -17.323 -1.235 1.00 76.44 94 GLY A CA 1
ATOM 728 C C . GLY A 1 94 ? -2.104 -16.185 -0.427 1.00 76.44 94 GLY A C 1
ATOM 729 O O . GLY A 1 94 ? -1.234 -16.457 0.393 1.00 76.44 94 GLY A O 1
ATOM 730 N N . HIS A 1 95 ? -2.549 -14.936 -0.587 1.00 80.44 95 HIS A N 1
ATOM 731 C CA . HIS A 1 95 ? -2.166 -13.855 0.320 1.00 80.44 95 HIS A CA 1
ATOM 732 C C . HIS A 1 95 ? -3.075 -13.871 1.552 1.00 80.44 95 HIS A C 1
ATOM 734 O O . HIS A 1 95 ? -4.250 -13.512 1.476 1.00 80.44 95 HIS A O 1
ATOM 740 N N . THR A 1 96 ? -2.535 -14.296 2.692 1.00 86.69 96 THR A N 1
ATOM 741 C CA . THR A 1 96 ? -3.242 -14.228 3.977 1.00 86.69 96 THR A CA 1
ATOM 742 C C . THR A 1 96 ? -2.969 -12.894 4.679 1.00 86.69 96 THR A C 1
ATOM 744 O O . THR A 1 96 ? -2.061 -12.154 4.291 1.00 86.69 96 THR A O 1
ATOM 747 N N . ARG A 1 97 ? -3.744 -12.569 5.723 1.00 91.94 97 ARG A N 1
ATOM 748 C CA . ARG A 1 97 ? -3.481 -11.377 6.551 1.00 91.94 97 ARG A CA 1
ATOM 749 C C . ARG A 1 97 ? -2.095 -11.452 7.178 1.00 91.94 97 ARG A C 1
ATOM 751 O O . ARG A 1 97 ? -1.355 -10.481 7.133 1.00 91.94 97 ARG A O 1
ATOM 758 N N . GLU A 1 98 ? -1.733 -12.628 7.674 1.00 88.00 98 GLU A N 1
ATOM 759 C CA . GLU A 1 98 ? -0.449 -12.917 8.309 1.00 88.00 98 GLU A CA 1
ATOM 760 C C . GLU A 1 98 ? 0.703 -12.722 7.323 1.00 88.00 98 GLU A C 1
ATOM 762 O O . GLU A 1 98 ? 1.705 -12.114 7.669 1.00 88.00 98 GLU A O 1
ATOM 767 N N . PHE A 1 99 ? 0.544 -13.147 6.067 1.00 83.25 99 PHE A N 1
ATOM 768 C CA . PHE A 1 99 ? 1.538 -12.897 5.021 1.00 83.25 99 PHE A CA 1
ATOM 769 C C . PHE A 1 99 ? 1.727 -11.394 4.732 1.00 83.25 99 PHE A C 1
ATOM 771 O O . PHE A 1 99 ? 2.843 -10.905 4.535 1.00 83.25 99 PHE A O 1
ATOM 778 N N . ILE A 1 100 ? 0.631 -10.633 4.708 1.00 84.75 100 ILE A N 1
ATOM 779 C CA . ILE A 1 100 ? 0.681 -9.181 4.497 1.00 84.75 100 ILE A CA 1
ATOM 780 C C . ILE A 1 100 ? 1.289 -8.475 5.722 1.00 84.75 100 ILE A C 1
ATOM 782 O O . ILE A 1 100 ? 2.049 -7.523 5.564 1.00 84.75 100 ILE A O 1
ATOM 786 N N . LEU A 1 101 ? 1.028 -8.959 6.934 1.00 85.81 101 LEU A N 1
ATOM 787 C CA . LEU A 1 101 ? 1.662 -8.459 8.155 1.00 85.81 101 LEU A CA 1
ATOM 788 C C . LEU A 1 101 ? 3.155 -8.786 8.208 1.00 85.81 101 LEU A C 1
ATOM 790 O O . LEU A 1 101 ? 3.952 -7.877 8.401 1.00 85.81 101 LEU A O 1
ATOM 794 N N . GLY A 1 102 ? 3.557 -10.024 7.916 1.00 80.19 102 GLY A N 1
ATOM 795 C CA . GLY A 1 102 ? 4.968 -10.421 7.838 1.00 80.19 102 GLY A CA 1
ATOM 796 C C . GLY A 1 102 ? 5.750 -9.603 6.805 1.00 80.19 102 GLY A C 1
ATOM 797 O O . GLY A 1 102 ? 6.931 -9.300 6.975 1.00 80.19 102 GLY A O 1
ATOM 798 N N . THR A 1 103 ? 5.066 -9.129 5.761 1.00 78.38 103 THR A N 1
ATOM 799 C CA . THR A 1 103 ? 5.596 -8.132 4.826 1.00 78.38 103 THR A CA 1
ATOM 800 C C . THR A 1 103 ? 5.862 -6.780 5.504 1.00 78.38 103 THR A C 1
ATOM 802 O O . THR A 1 103 ? 6.945 -6.215 5.313 1.00 78.38 103 THR A O 1
ATOM 805 N N . PHE A 1 104 ? 4.912 -6.282 6.304 1.00 78.94 104 PHE A N 1
ATOM 806 C CA . PHE A 1 104 ? 5.047 -5.072 7.128 1.00 78.94 104 PHE A CA 1
ATOM 807 C C . PHE A 1 104 ? 5.991 -5.203 8.321 1.00 78.94 104 PHE A C 1
ATOM 809 O O . PHE A 1 104 ? 6.320 -4.172 8.898 1.00 78.94 104 PHE A O 1
ATOM 816 N N . GLU A 1 105 ? 6.419 -6.423 8.651 1.00 76.12 105 GLU A N 1
ATOM 817 C CA . GLU A 1 105 ? 7.389 -6.749 9.707 1.00 76.12 105 GLU A CA 1
ATOM 818 C C . GLU A 1 105 ? 8.763 -7.199 9.166 1.00 76.12 105 GLU A C 1
ATOM 820 O O . GLU A 1 105 ? 9.709 -7.434 9.928 1.00 76.12 105 GLU A O 1
ATOM 825 N N . GLY A 1 106 ? 8.905 -7.261 7.836 1.00 72.00 106 GLY A N 1
ATOM 826 C CA . GLY A 1 106 ? 10.171 -7.540 7.161 1.00 72.00 106 GLY A CA 1
ATOM 827 C C . GLY A 1 106 ? 10.601 -8.999 7.281 1.00 72.00 106 GLY A C 1
ATOM 828 O O . GLY A 1 106 ? 11.758 -9.332 7.034 1.00 72.00 106 GLY A O 1
ATOM 829 N N . GLU A 1 107 ? 9.676 -9.887 7.642 1.00 73.94 107 GLU A N 1
ATOM 830 C CA . GLU A 1 107 ? 9.931 -11.315 7.832 1.00 73.94 107 GLU A CA 1
ATOM 831 C C . GLU A 1 107 ? 10.350 -12.008 6.535 1.00 73.94 107 GLU A C 1
ATOM 833 O O . GLU A 1 107 ? 11.103 -12.980 6.542 1.00 73.94 107 GLU A O 1
ATOM 838 N N . HIS A 1 108 ? 9.887 -11.489 5.399 1.00 67.81 108 HIS A N 1
ATOM 839 C CA . HIS A 1 108 ? 10.155 -12.069 4.086 1.00 67.81 108 HIS A CA 1
ATOM 840 C C . HIS A 1 108 ? 11.461 -11.581 3.449 1.00 67.81 108 HIS A C 1
ATOM 842 O O . HIS A 1 108 ? 11.776 -12.013 2.341 1.00 67.81 108 HIS A O 1
ATOM 848 N N . GLY A 1 109 ? 12.232 -10.734 4.142 1.00 66.44 109 GLY A N 1
ATOM 849 C CA . GLY A 1 109 ? 13.457 -10.139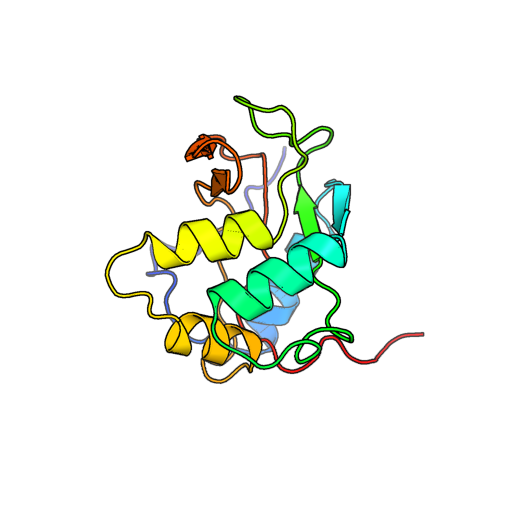 3.618 1.00 66.44 109 GLY A CA 1
ATOM 850 C C . GLY A 1 109 ? 13.188 -9.125 2.504 1.00 66.44 109 GLY A C 1
ATOM 851 O O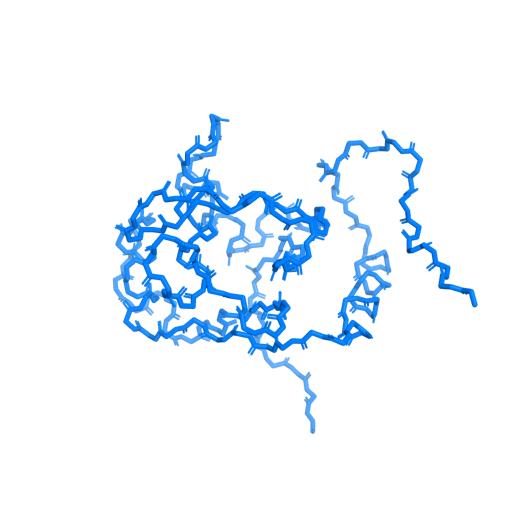 . GLY A 1 109 ? 12.070 -8.652 2.332 1.00 66.44 109 GLY A O 1
ATOM 852 N N . ARG A 1 110 ? 14.235 -8.743 1.761 1.00 67.06 110 ARG A N 1
ATOM 853 C CA . ARG A 1 110 ? 14.171 -7.714 0.709 1.00 67.06 110 ARG A CA 1
ATOM 854 C C . ARG A 1 110 ? 13.598 -8.294 -0.571 1.00 67.06 110 ARG A C 1
ATOM 856 O O . ARG A 1 110 ? 14.273 -9.050 -1.260 1.00 67.06 11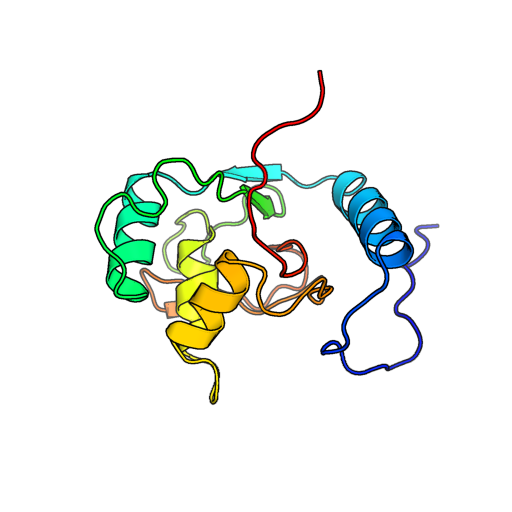0 ARG A O 1
ATOM 863 N N . VAL A 1 111 ? 12.386 -7.885 -0.924 1.00 62.22 111 VAL A N 1
ATOM 864 C CA . VAL A 1 111 ? 11.728 -8.273 -2.175 1.00 62.22 111 VAL A CA 1
ATOM 865 C C . VAL A 1 111 ? 11.515 -7.040 -3.035 1.00 62.22 111 VAL A C 1
ATOM 867 O O . VAL A 1 111 ? 11.031 -6.026 -2.548 1.00 62.22 111 VAL A O 1
ATOM 870 N N . LEU A 1 112 ? 11.830 -7.112 -4.328 1.00 64.19 112 LEU A N 1
ATOM 871 C CA . LEU A 1 112 ? 11.486 -6.053 -5.276 1.00 64.19 112 LEU A CA 1
ATOM 872 C C . LEU A 1 112 ? 10.088 -6.301 -5.840 1.00 64.19 112 LEU A C 1
ATOM 874 O O . LEU A 1 112 ? 9.834 -7.312 -6.490 1.00 64.19 112 LEU A O 1
ATOM 878 N N . ALA A 1 113 ? 9.171 -5.364 -5.604 1.00 61.34 113 ALA A N 1
ATOM 879 C CA . ALA A 1 113 ? 7.863 -5.406 -6.235 1.00 61.34 113 ALA A CA 1
ATOM 880 C C . ALA A 1 113 ? 7.990 -4.991 -7.714 1.00 61.34 113 ALA A C 1
ATOM 882 O O . ALA A 1 113 ? 8.774 -4.092 -8.029 1.00 61.34 113 ALA A O 1
ATOM 883 N N . PRO A 1 114 ? 7.214 -5.599 -8.633 1.00 58.09 114 PRO A N 1
ATOM 884 C CA . PRO A 1 114 ? 7.119 -5.086 -9.988 1.00 58.09 114 PRO A CA 1
ATOM 885 C C . PRO A 1 114 ? 6.653 -3.625 -9.961 1.00 58.09 114 PRO A C 1
ATOM 887 O O . PRO A 1 114 ? 5.785 -3.280 -9.155 1.00 58.09 114 PRO A O 1
ATOM 890 N N . PRO A 1 115 ? 7.160 -2.785 -10.880 1.00 52.94 115 PRO A N 1
ATOM 891 C CA . PRO A 1 115 ? 6.808 -1.370 -10.951 1.00 52.94 115 PRO A CA 1
ATOM 892 C C . PRO A 1 115 ? 5.325 -1.122 -11.256 1.00 52.94 115 PRO A C 1
ATOM 894 O O . PRO A 1 115 ? 4.863 0.000 -11.108 1.00 52.94 115 PRO A O 1
ATOM 897 N N . PHE A 1 116 ? 4.574 -2.143 -11.682 1.00 59.03 116 PHE A N 1
ATOM 898 C CA . PHE A 1 116 ? 3.162 -2.024 -12.032 1.00 59.03 116 PHE A CA 1
ATOM 899 C C . PHE A 1 116 ? 2.357 -3.105 -11.322 1.00 59.03 116 PHE A C 1
ATOM 901 O O . PHE A 1 116 ? 2.643 -4.296 -11.463 1.00 59.03 116 PHE A O 1
ATOM 908 N N . ARG A 1 117 ? 1.328 -2.687 -10.584 1.00 65.44 117 ARG A N 1
ATOM 909 C CA . ARG A 1 117 ? 0.316 -3.575 -10.014 1.00 65.44 117 ARG A CA 1
ATOM 910 C C . ARG A 1 117 ? -1.059 -3.012 -10.333 1.00 65.44 117 ARG A C 1
ATOM 912 O O . ARG A 1 117 ? -1.268 -1.806 -10.225 1.00 65.44 117 ARG A O 1
ATOM 919 N N . HIS A 1 118 ? -1.987 -3.886 -10.709 1.00 76.88 118 HIS A N 1
ATOM 920 C CA . HIS A 1 118 ? -3.396 -3.517 -10.720 1.00 76.88 118 HIS A CA 1
ATOM 921 C C . HIS A 1 118 ? -3.796 -3.236 -9.276 1.00 76.88 118 HIS A C 1
ATOM 923 O O . HIS A 1 118 ? -3.581 -4.091 -8.419 1.00 76.88 118 HIS A O 1
ATOM 929 N N . LEU A 1 119 ? -4.345 -2.055 -9.004 1.00 84.44 119 LEU A N 1
ATOM 930 C CA . LEU A 1 119 ? -4.911 -1.743 -7.695 1.00 84.44 119 LEU A CA 1
ATOM 931 C C . LEU A 1 119 ? -6.424 -1.790 -7.790 1.00 84.44 119 LEU A C 1
ATOM 933 O O . LEU A 1 119 ? -7.028 -1.190 -8.674 1.00 84.44 119 LEU A O 1
ATOM 937 N N . THR A 1 120 ? -7.051 -2.490 -6.863 1.00 90.12 120 THR A N 1
ATOM 938 C CA . THR A 1 120 ? -8.491 -2.440 -6.677 1.00 90.12 120 THR A CA 1
ATOM 939 C C . THR A 1 120 ? -8.803 -1.379 -5.640 1.00 90.12 120 THR A C 1
ATOM 941 O O . THR A 1 120 ? -8.342 -1.473 -4.508 1.00 90.12 120 THR A O 1
ATOM 944 N N . CYS A 1 121 ? -9.602 -0.380 -6.013 1.00 92.94 121 CYS A N 1
ATOM 945 C CA . CYS A 1 121 ? -9.999 0.664 -5.077 1.00 92.94 121 CYS A CA 1
ATOM 946 C C . CYS A 1 121 ? -10.789 0.068 -3.904 1.00 92.94 121 CYS A C 1
ATOM 948 O O . CYS A 1 121 ? -11.782 -0.628 -4.128 1.00 92.94 121 CYS A O 1
ATOM 950 N N . PHE A 1 122 ? -10.392 0.386 -2.673 1.00 95.94 122 PHE A N 1
ATOM 951 C CA . PHE A 1 122 ? -11.083 -0.043 -1.458 1.00 95.94 122 PHE A CA 1
ATOM 952 C C . PHE A 1 122 ? -12.548 0.411 -1.444 1.00 95.94 122 PHE A C 1
ATOM 954 O O . PHE A 1 122 ? -13.448 -0.393 -1.221 1.00 95.94 122 PHE A O 1
ATOM 961 N N . ASN A 1 123 ? -12.798 1.678 -1.788 1.00 96.06 123 ASN A N 1
ATOM 962 C CA . ASN A 1 123 ? -14.123 2.290 -1.675 1.00 96.06 123 ASN A CA 1
ATOM 963 C C . ASN A 1 123 ? -15.150 1.764 -2.699 1.00 96.06 123 ASN A C 1
ATOM 965 O O . ASN A 1 123 ? -16.296 1.502 -2.359 1.00 96.06 123 ASN A O 1
ATOM 969 N N . CYS A 1 124 ? -14.764 1.627 -3.972 1.00 96.31 124 CYS A N 1
ATOM 970 C CA . CYS A 1 124 ? -15.716 1.322 -5.057 1.00 96.31 124 CYS A CA 1
ATOM 971 C C . CYS A 1 124 ? -15.379 0.062 -5.862 1.00 96.31 124 CYS A C 1
ATOM 973 O O . CYS A 1 124 ? -16.016 -0.203 -6.878 1.00 96.31 124 CYS A O 1
ATOM 975 N N . ASN A 1 125 ? -14.354 -0.695 -5.459 1.00 95.50 125 ASN A N 1
ATOM 976 C CA . ASN A 1 125 ? -13.886 -1.917 -6.123 1.00 95.50 125 ASN A CA 1
ATOM 977 C C . ASN A 1 125 ? -13.488 -1.771 -7.602 1.00 95.50 125 ASN A C 1
ATOM 979 O O . ASN A 1 125 ? -13.222 -2.772 -8.264 1.00 95.50 125 ASN A O 1
ATOM 983 N N . THR A 1 126 ? -13.385 -0.546 -8.124 1.00 94.19 126 THR A N 1
ATOM 984 C CA . THR A 1 126 ? -12.891 -0.314 -9.485 1.00 94.19 126 THR A CA 1
ATOM 985 C C . THR A 1 126 ? -11.420 -0.714 -9.567 1.00 94.19 126 THR A C 1
ATOM 987 O O . THR A 1 126 ? -10.589 -0.194 -8.815 1.00 94.19 126 THR A O 1
ATOM 990 N N . VAL A 1 127 ? -11.099 -1.609 -10.500 1.00 90.12 127 VAL A N 1
ATOM 991 C CA . VAL A 1 127 ? -9.723 -2.016 -10.805 1.00 90.12 127 VAL A CA 1
ATOM 992 C C . VAL A 1 127 ? -9.043 -0.925 -11.633 1.00 90.12 127 VAL A C 1
ATOM 994 O O . VAL A 1 127 ? -9.565 -0.488 -12.657 1.00 90.12 127 VAL A O 1
ATOM 997 N N . GLN A 1 128 ? -7.879 -0.471 -11.181 1.00 83.56 128 GLN A N 1
ATOM 998 C CA . GLN A 1 128 ? -7.014 0.442 -11.912 1.00 83.56 128 GLN A CA 1
ATOM 999 C C . GLN A 1 128 ? -6.014 -0.362 -12.735 1.00 83.56 128 GLN A C 1
ATOM 1001 O O . GLN A 1 128 ? -5.165 -1.065 -12.189 1.00 83.56 128 GLN A O 1
ATOM 1006 N N . ASP A 1 129 ? -6.129 -0.260 -14.055 1.00 67.50 129 ASP A N 1
ATOM 1007 C CA . ASP A 1 129 ? -5.404 -1.113 -15.001 1.00 67.50 129 ASP A CA 1
ATOM 1008 C C . ASP A 1 129 ? -4.231 -0.402 -15.704 1.00 67.50 129 ASP A C 1
ATOM 1010 O O . ASP A 1 129 ? -3.809 -0.735 -16.810 1.00 67.50 129 ASP A O 1
ATOM 1014 N N . SER A 1 130 ? -3.724 0.674 -15.107 1.00 57.44 130 SER A N 1
ATOM 1015 C CA . SER A 1 130 ? -2.783 1.558 -15.784 1.00 57.44 130 SER A CA 1
ATOM 1016 C C . SER A 1 130 ? -1.368 1.387 -15.248 1.00 57.44 130 SER A C 1
ATOM 1018 O O . SER A 1 130 ? -1.060 1.642 -14.084 1.00 57.44 130 SER A O 1
ATOM 1020 N N . ARG A 1 131 ? -0.478 0.989 -16.168 1.00 51.81 131 ARG A N 1
ATOM 1021 C CA . ARG A 1 131 ? 0.974 0.797 -15.999 1.00 51.81 131 ARG A CA 1
ATOM 1022 C C . ARG A 1 131 ? 1.738 2.077 -15.623 1.00 51.81 131 ARG A C 1
ATOM 1024 O O . ARG A 1 131 ? 2.912 2.190 -15.935 1.00 51.81 131 ARG A O 1
ATOM 1031 N N . ARG A 1 132 ? 1.098 3.113 -15.093 1.00 49.84 132 ARG A N 1
ATOM 1032 C CA . ARG A 1 132 ? 1.754 4.387 -14.755 1.00 49.84 132 ARG A CA 1
ATOM 1033 C C . ARG A 1 132 ? 1.271 4.970 -13.437 1.00 49.84 132 ARG A C 1
ATOM 1035 O O . ARG A 1 132 ? 1.854 5.933 -12.964 1.00 49.84 132 ARG A O 1
ATOM 1042 N N . GLU A 1 133 ? 0.218 4.420 -12.851 1.00 53.88 133 GLU A N 1
ATOM 1043 C CA . GLU A 1 133 ? -0.528 5.126 -11.814 1.00 53.88 133 GLU A CA 1
ATOM 1044 C C . GLU A 1 133 ? 0.142 5.030 -10.440 1.00 53.88 133 GLU A C 1
ATOM 1046 O O . GLU A 1 133 ? 0.189 6.035 -9.738 1.00 53.88 133 GLU A O 1
ATOM 1051 N N . HIS A 1 134 ? 0.748 3.890 -10.090 1.00 52.38 134 HIS A N 1
ATOM 1052 C CA . HIS A 1 134 ? 1.265 3.652 -8.741 1.00 52.38 134 HIS A CA 1
ATOM 1053 C C . HIS A 1 134 ? 2.488 2.746 -8.730 1.00 52.38 134 HIS A C 1
ATOM 1055 O O . HIS A 1 134 ? 2.497 1.699 -9.377 1.00 52.38 134 HIS A O 1
ATOM 1061 N N . ILE A 1 135 ? 3.482 3.116 -7.930 1.00 57.22 135 ILE A N 1
ATOM 1062 C CA . ILE A 1 135 ? 4.647 2.294 -7.639 1.00 57.22 135 ILE A CA 1
ATOM 1063 C C . ILE A 1 135 ? 4.748 2.158 -6.129 1.00 57.22 135 ILE A C 1
ATOM 1065 O O . ILE A 1 135 ? 4.965 3.125 -5.397 1.00 57.22 135 ILE A O 1
ATOM 1069 N N . VAL A 1 136 ? 4.575 0.923 -5.677 1.00 56.84 136 VAL A N 1
ATOM 1070 C CA . VAL A 1 136 ? 4.828 0.532 -4.299 1.00 56.84 136 VAL A CA 1
ATOM 1071 C C . VAL A 1 136 ? 6.270 0.063 -4.236 1.00 56.84 136 VAL A C 1
ATOM 1073 O O . VAL A 1 136 ? 6.724 -0.699 -5.094 1.00 56.84 136 VAL A O 1
ATOM 1076 N N . ARG A 1 137 ? 7.005 0.539 -3.236 1.00 56.62 137 ARG A N 1
ATOM 1077 C CA . ARG A 1 137 ? 8.352 0.049 -2.970 1.00 56.62 137 ARG A CA 1
ATOM 1078 C C . ARG A 1 137 ? 8.309 -1.462 -2.710 1.00 56.62 137 ARG A C 1
ATOM 1080 O O . ARG A 1 137 ? 7.298 -2.001 -2.272 1.00 56.62 137 ARG A O 1
ATOM 1087 N N . GLY A 1 138 ? 9.411 -2.147 -2.998 1.00 51.50 138 GLY A N 1
ATOM 1088 C CA . GLY A 1 138 ? 9.592 -3.538 -2.604 1.00 51.50 138 GLY A CA 1
ATOM 1089 C C . GLY A 1 138 ? 9.214 -3.826 -1.141 1.00 51.50 138 GLY A C 1
ATOM 1090 O O . GLY A 1 138 ? 9.256 -2.936 -0.294 1.00 51.50 138 GLY A O 1
ATOM 1091 N N . TYR A 1 139 ? 8.842 -5.069 -0.853 1.00 59.69 139 TYR A N 1
ATOM 1092 C CA . TYR A 1 139 ? 8.406 -5.508 0.469 1.00 59.69 139 TYR A CA 1
ATOM 1093 C C . TYR A 1 139 ? 9.616 -5.931 1.310 1.00 59.69 139 TYR A C 1
ATOM 1095 O O . TYR A 1 139 ? 10.354 -6.819 0.893 1.00 59.69 139 TYR A O 1
ATOM 1103 N N . ASN A 1 140 ? 9.836 -5.238 2.434 1.00 47.00 140 ASN A N 1
ATOM 1104 C CA . ASN A 1 140 ? 10.679 -5.612 3.580 1.00 47.00 140 ASN A CA 1
ATOM 1105 C C . ASN A 1 140 ? 10.501 -4.563 4.682 1.00 47.00 140 ASN A C 1
ATOM 1107 O O . ASN A 1 140 ? 11.303 -3.629 4.770 1.00 47.00 140 ASN A O 1
ATOM 1111 N N . CYS A 1 141 ? 9.440 -4.622 5.473 1.00 47.78 141 CYS A N 1
ATOM 1112 C CA . CYS A 1 141 ? 9.206 -3.546 6.429 1.00 47.78 141 CYS A CA 1
ATOM 1113 C C . CYS A 1 141 ? 9.596 -3.962 7.840 1.00 47.78 141 CYS A C 1
ATOM 1115 O O . CYS A 1 141 ? 8.835 -4.558 8.549 1.00 47.78 141 CYS A O 1
ATOM 1117 N N . LYS A 1 142 ? 10.759 -3.556 8.328 1.00 32.91 142 LYS A N 1
ATOM 1118 C CA . LYS A 1 142 ? 10.887 -3.262 9.759 1.00 32.91 142 LYS A CA 1
ATOM 1119 C C . LYS A 1 142 ? 11.435 -1.859 9.840 1.00 32.91 142 LYS A C 1
ATOM 1121 O O . LYS A 1 142 ? 12.632 -1.660 9.697 1.00 32.91 142 LYS A O 1
ATOM 1126 N N . GLY A 1 143 ? 10.519 -0.901 9.944 1.00 36.25 143 GLY A N 1
ATOM 1127 C CA . GLY A 1 143 ? 10.822 0.501 10.184 1.00 36.25 143 GLY A CA 1
ATOM 1128 C C . GLY A 1 143 ? 11.621 1.190 9.078 1.00 36.25 143 GLY A C 1
ATOM 1129 O O . GLY A 1 143 ? 12.845 1.186 9.078 1.00 36.25 143 GLY A O 1
ATOM 1130 N N . TYR A 1 144 ? 10.930 2.001 8.280 1.00 37.94 144 TYR A N 1
ATOM 1131 C CA . TYR A 1 144 ? 11.497 3.281 7.842 1.00 37.94 144 TYR A CA 1
ATOM 1132 C C . TYR A 1 144 ? 11.545 4.291 9.010 1.00 37.94 144 TYR A C 1
ATOM 1134 O O . TYR A 1 144 ? 11.292 5.478 8.837 1.00 37.94 144 TYR A O 1
ATOM 1142 N N . MET A 1 145 ? 11.866 3.814 10.219 1.00 35.78 145 MET A N 1
ATOM 1143 C CA . MET A 1 145 ? 12.270 4.667 11.322 1.00 35.78 145 MET A CA 1
ATOM 1144 C C . MET A 1 145 ? 13.765 4.939 11.170 1.00 35.78 145 MET A C 1
ATOM 1146 O O . MET A 1 145 ? 14.591 4.041 11.311 1.00 35.78 145 MET A O 1
ATOM 1150 N N . CYS A 1 146 ? 14.062 6.214 10.923 1.00 29.94 146 CYS A N 1
ATOM 1151 C CA . CYS A 1 146 ? 15.338 6.877 11.162 1.00 29.94 146 CYS A CA 1
ATOM 1152 C C . CYS A 1 146 ? 16.513 6.437 10.274 1.00 29.94 146 CYS A C 1
ATOM 1154 O O . CYS A 1 146 ? 17.219 5.490 10.601 1.00 29.94 146 CYS A O 1
ATOM 1156 N N . GLN A 1 147 ? 16.833 7.232 9.245 1.00 28.50 147 GLN A N 1
ATOM 1157 C CA . GLN A 1 147 ? 18.110 7.967 9.225 1.00 28.50 147 GLN A CA 1
ATOM 1158 C C . GLN A 1 147 ? 18.276 8.898 8.014 1.00 28.50 147 GLN A C 1
ATOM 1160 O O . GLN A 1 147 ? 18.077 8.502 6.868 1.00 28.50 147 GLN A O 1
ATOM 1165 N N . GLY A 1 148 ? 18.763 10.103 8.333 1.00 28.67 148 GLY A N 1
ATOM 1166 C CA . GLY A 1 148 ? 19.314 11.117 7.432 1.00 28.67 148 GLY A CA 1
ATOM 1167 C C . GLY A 1 148 ? 18.337 12.276 7.256 1.00 28.67 148 GLY A C 1
ATOM 1168 O O . GLY A 1 148 ? 17.323 12.103 6.599 1.00 28.67 148 GLY A O 1
ATOM 1169 N N . GLY A 1 149 ? 18.528 13.457 7.832 1.00 29.33 149 GLY A N 1
ATOM 1170 C CA . GLY A 1 149 ? 19.749 14.147 8.243 1.00 29.33 149 GLY A CA 1
ATOM 1171 C C . GLY A 1 149 ? 19.535 15.624 7.934 1.00 29.33 149 GLY A C 1
ATOM 1172 O O . GLY A 1 149 ? 18.857 15.897 6.918 1.00 29.33 149 GLY A O 1
#

Radius of gyration: 15.33 Å; chains: 1; bounding box: 39×32×43 Å

InterPro domains:
  IPR059287 Domain of unknown function DUF8243 [PF26731] (11-145)

Foldseek 3Di:
DDPDDDPDDPDDQQDADDPVVLVVVVVVQVPDPFDKDWDDPVLVQVLCVLLVHDGPPCVVPGFIWTFHVQLAQPPPSHRDGVSQVSVVQVVDPPRHSVNVVCLQQQVSHWTADPQDDFTQDPPPRRTDPDSGGIGDGTTGHDDPPDDDD

pLDDT: mean 73.25, std 21.1, range [22.56, 97.31]

Organism: NCBI:txid1737510

Secondary structure (DSSP, 8-state):
--------TT--S-SPPPHHHHHHHHHHHHTS--EEEEPPHHHHHHHHHHHTPPTTTTTT---EEEE-TT-B-TTT-PBP-HHHHHHHHHTSTT--HHHHHHHHTTTT--BPPPS---EE-TTT--EE--TTSEEPPPB--S-------